Protein AF-A0A848TXY8-F1 (afdb_monomer)

Solvent-accessible surface area (backbone atoms only — not comparable to full-atom values): 8773 Å² total; per-residue (Å²): 139,84,84,83,50,74,66,60,57,53,57,58,56,65,68,66,73,78,81,83,87,79,89,82,86,87,77,82,81,86,86,84,84,84,85,88,86,85,90,82,91,77,93,71,94,68,85,72,80,73,68,80,77,79,75,86,72,84,87,80,51,82,68,49,76,52,90,95,45,75,40,43,44,62,56,58,51,47,53,53,50,51,41,51,75,72,68,50,77,64,89,80,64,45,72,66,60,51,48,50,52,52,53,52,56,46,49,50,54,56,48,34,61,74,72,65,64,79,82,57,73,75,77,75,73,116

Foldseek 3Di:
DDDDDPVNVVVVVVVVPPPDDDDDDDDDDDDDDDDDDDDDDDDDDDPPPPPPPPDDDDDWDFPDDAVPDTDIPVNLVVVLVVCVVVVHDSPPDDSVNSVVVVNVVVNVVVVCVVVVVDDDPVNVPD

Structure (mmCIF, N/CA/C/O backbone):
data_AF-A0A848TXY8-F1
#
_entry.id   AF-A0A848TXY8-F1
#
loop_
_atom_site.group_PDB
_atom_site.id
_atom_site.type_symbol
_atom_site.label_atom_id
_atom_site.label_alt_id
_atom_site.label_comp_id
_atom_site.label_asym_id
_atom_site.label_entity_id
_atom_site.label_seq_id
_atom_site.pdbx_PDB_ins_code
_atom_site.Cartn_x
_atom_site.Cartn_y
_atom_site.Cartn_z
_atom_site.occupancy
_atom_site.B_iso_or_equiv
_atom_site.auth_seq_id
_atom_site.auth_comp_id
_atom_site.auth_asym_id
_atom_site.auth_atom_id
_atom_site.pdbx_PDB_model_num
ATOM 1 N N . MET A 1 1 ? -58.340 -25.935 8.602 1.00 41.16 1 MET A N 1
ATOM 2 C CA . MET A 1 1 ? -58.107 -26.954 7.550 1.00 41.16 1 MET A CA 1
ATOM 3 C C . MET A 1 1 ? -57.413 -26.287 6.364 1.00 41.16 1 MET A C 1
ATOM 5 O O . MET A 1 1 ? -58.061 -25.535 5.651 1.00 41.16 1 MET A O 1
ATOM 9 N N . TYR A 1 2 ? -56.103 -26.487 6.182 1.00 60.50 2 TYR A N 1
ATOM 10 C CA . TYR A 1 2 ? -55.354 -25.928 5.044 1.00 60.50 2 TYR A CA 1
ATOM 11 C C . TYR A 1 2 ? -55.405 -26.905 3.860 1.00 60.50 2 TYR A C 1
ATOM 13 O O . TYR A 1 2 ? -55.021 -28.069 3.988 1.00 60.50 2 TYR A O 1
ATOM 21 N N . LYS A 1 3 ? -55.929 -26.453 2.717 1.00 58.31 3 LYS A N 1
ATOM 22 C CA . LYS A 1 3 ? -56.095 -27.266 1.505 1.00 58.31 3 LYS A CA 1
ATOM 23 C C . LYS A 1 3 ? -54.743 -27.376 0.793 1.00 58.31 3 LYS A C 1
ATOM 25 O O . LYS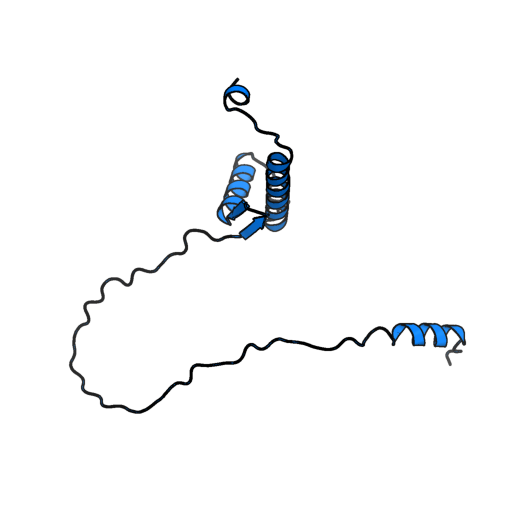 A 1 3 ? -54.354 -26.477 0.057 1.00 58.31 3 LYS A O 1
ATOM 30 N N . THR A 1 4 ? -54.002 -28.459 1.040 1.00 61.09 4 THR A N 1
ATOM 31 C CA . THR A 1 4 ? -52.688 -28.676 0.410 1.00 61.09 4 THR A CA 1
ATOM 32 C C . THR A 1 4 ? -52.837 -28.836 -1.100 1.00 61.09 4 THR A C 1
ATOM 34 O O . THR A 1 4 ? -53.500 -29.773 -1.550 1.00 61.09 4 THR A O 1
ATOM 37 N N . ASN A 1 5 ? -52.214 -27.948 -1.875 1.00 72.31 5 ASN A N 1
ATOM 38 C CA . ASN A 1 5 ? -52.208 -28.031 -3.330 1.00 72.31 5 ASN A CA 1
ATOM 39 C C . ASN A 1 5 ? -51.079 -28.972 -3.788 1.00 72.31 5 ASN A C 1
ATOM 41 O O . ASN A 1 5 ? -50.008 -29.004 -3.177 1.00 72.31 5 ASN A O 1
ATOM 45 N N . LYS A 1 6 ? -51.300 -29.764 -4.846 1.00 68.62 6 LYS A N 1
ATOM 46 C CA . LYS A 1 6 ? -50.323 -30.783 -5.301 1.00 68.62 6 LYS A CA 1
ATOM 47 C C . LYS A 1 6 ? -48.950 -30.169 -5.613 1.00 68.62 6 LYS A C 1
ATOM 49 O O . LYS A 1 6 ? -47.925 -30.782 -5.339 1.00 68.62 6 LYS A O 1
ATOM 54 N N . PHE A 1 7 ? -48.945 -28.926 -6.090 1.00 72.38 7 PHE A N 1
ATOM 55 C CA . PHE A 1 7 ? -47.739 -28.156 -6.385 1.00 72.38 7 PHE A CA 1
ATOM 56 C C . PHE A 1 7 ? -46.941 -27.770 -5.127 1.00 72.38 7 PHE A C 1
ATOM 58 O O . PHE A 1 7 ? -45.715 -27.772 -5.136 1.00 72.38 7 PHE A O 1
ATOM 65 N N . THR A 1 8 ? -47.622 -27.525 -4.004 1.00 69.38 8 THR A N 1
ATOM 66 C CA . THR A 1 8 ? -46.977 -27.205 -2.722 1.00 69.38 8 THR A CA 1
ATOM 67 C C . THR A 1 8 ? -46.251 -28.420 -2.140 1.00 69.38 8 THR A C 1
ATOM 69 O O . THR A 1 8 ? -45.222 -28.266 -1.491 1.00 69.38 8 THR A O 1
ATOM 72 N N . ARG A 1 9 ? -46.739 -29.641 -2.415 1.00 70.94 9 ARG A N 1
ATOM 73 C CA . ARG A 1 9 ? -46.040 -30.887 -2.048 1.00 70.94 9 ARG A CA 1
ATOM 74 C C . ARG A 1 9 ? -44.797 -31.132 -2.909 1.00 70.94 9 ARG A C 1
ATOM 76 O O . ARG A 1 9 ? -43.817 -31.651 -2.392 1.00 70.94 9 ARG A O 1
ATOM 83 N N . LEU A 1 10 ? -44.826 -30.724 -4.180 1.00 71.56 10 LEU A N 1
ATOM 84 C CA . LEU A 1 10 ? -43.683 -30.823 -5.095 1.00 71.56 10 LEU A CA 1
ATOM 85 C C . LEU A 1 10 ? -42.552 -29.857 -4.698 1.00 71.56 10 LEU A C 1
ATOM 87 O O . LEU A 1 10 ? -41.393 -30.255 -4.655 1.00 71.56 10 LEU A O 1
ATOM 91 N N . LEU A 1 11 ? -42.895 -28.615 -4.334 1.00 68.88 11 LEU A N 1
ATOM 92 C CA . LEU A 1 11 ? -41.926 -27.621 -3.852 1.00 68.88 11 LEU A CA 1
ATOM 93 C C . LEU A 1 11 ? -41.299 -28.006 -2.505 1.00 68.88 11 LEU A C 1
ATOM 95 O O . LEU A 1 11 ? -40.106 -27.795 -2.312 1.00 68.88 11 LEU A O 1
ATOM 99 N N . LEU A 1 12 ? -42.064 -28.627 -1.600 1.00 69.12 12 LEU A N 1
ATOM 100 C CA . LEU A 1 12 ? -41.525 -29.137 -0.334 1.00 69.12 12 LEU A CA 1
ATOM 101 C C . LEU A 1 12 ? -40.526 -30.291 -0.555 1.00 69.12 12 LEU A C 1
ATOM 103 O O . LEU A 1 12 ? -39.558 -30.414 0.187 1.00 69.12 12 LEU A O 1
ATOM 107 N N . PHE A 1 13 ? -40.731 -31.113 -1.590 1.00 65.94 13 PHE A N 1
ATOM 108 C CA . PHE A 1 13 ? -39.852 -32.244 -1.910 1.00 65.94 13 PHE A CA 1
ATOM 109 C C . PHE A 1 13 ? -38.492 -31.801 -2.482 1.00 65.94 13 PHE A C 1
ATOM 111 O O . PHE A 1 13 ? -37.480 -32.442 -2.216 1.00 65.94 13 PHE A O 1
ATOM 118 N N . LEU A 1 14 ? -38.449 -30.676 -3.208 1.00 63.19 14 LEU A N 1
ATOM 119 C CA . LEU A 1 14 ? -37.219 -30.108 -3.787 1.00 63.19 14 LEU A CA 1
ATOM 120 C C . LEU A 1 14 ? -36.278 -29.468 -2.751 1.00 63.19 14 LEU A C 1
ATOM 122 O O . LEU A 1 14 ? -35.075 -29.387 -2.983 1.00 63.19 14 LEU A O 1
ATOM 126 N N . PHE A 1 15 ? -36.796 -29.041 -1.598 1.00 60.25 15 PHE A N 1
ATOM 127 C CA . PHE A 1 15 ? -35.971 -28.452 -0.536 1.00 60.25 15 PHE A CA 1
ATOM 128 C C . PHE A 1 15 ? -35.262 -29.493 0.346 1.00 60.25 15 PHE A C 1
ATOM 130 O O . PHE A 1 15 ? -34.283 -29.160 1.008 1.00 60.25 15 PHE A O 1
ATOM 137 N N . ILE A 1 16 ? -35.703 -30.756 0.340 1.00 62.12 16 ILE A N 1
ATOM 138 C CA . ILE A 1 16 ? -35.165 -31.812 1.218 1.00 62.12 16 ILE A CA 1
ATOM 139 C C . ILE A 1 16 ? -33.945 -32.522 0.589 1.00 62.12 16 ILE A C 1
ATOM 141 O O . ILE A 1 16 ? -33.175 -33.165 1.296 1.00 62.12 16 ILE A O 1
ATOM 145 N N . SER A 1 17 ? -33.698 -32.370 -0.719 1.00 53.28 17 SER A N 1
ATOM 146 C CA . SER A 1 17 ? -32.627 -33.093 -1.427 1.00 53.28 17 SER A CA 1
ATOM 147 C C . SER A 1 17 ? -31.231 -32.454 -1.364 1.00 53.28 17 SER A C 1
ATOM 149 O O . SER A 1 17 ? -30.302 -33.021 -1.928 1.00 53.28 17 SER A O 1
ATOM 151 N N . ASN A 1 18 ? -31.052 -31.298 -0.710 1.00 51.94 18 ASN A N 1
ATOM 152 C CA . ASN A 1 18 ? -29.767 -30.571 -0.685 1.00 51.94 18 ASN A CA 1
ATOM 153 C C . ASN A 1 18 ? -28.964 -30.702 0.625 1.00 51.94 18 ASN A C 1
ATOM 155 O O . ASN A 1 18 ? -28.001 -29.967 0.822 1.00 51.94 18 ASN A O 1
ATOM 159 N N . ILE A 1 19 ? -29.299 -31.642 1.514 1.00 61.31 19 ILE A N 1
ATOM 160 C CA . ILE A 1 19 ? -28.468 -31.939 2.695 1.00 61.31 19 ILE A CA 1
ATOM 161 C C . ILE A 1 19 ? -27.976 -33.385 2.614 1.00 61.31 19 ILE A C 1
ATOM 163 O O . ILE A 1 19 ? -28.514 -34.267 3.277 1.00 61.31 19 ILE A O 1
ATOM 167 N N . ALA A 1 20 ? -26.968 -33.634 1.774 1.00 48.62 20 ALA A N 1
ATOM 168 C CA . ALA A 1 20 ? -26.159 -34.853 1.836 1.00 48.62 20 ALA A CA 1
ATOM 169 C C . ALA A 1 20 ? -24.823 -34.705 1.080 1.00 48.62 20 ALA A C 1
ATOM 171 O O . ALA A 1 20 ? -24.683 -35.220 -0.023 1.00 48.62 20 ALA A O 1
ATOM 172 N N . ILE A 1 21 ? -23.826 -34.056 1.695 1.00 58.75 21 ILE A N 1
ATOM 173 C CA . ILE A 1 21 ? -22.411 -34.457 1.566 1.00 58.75 21 ILE A CA 1
ATOM 174 C C . ILE A 1 21 ? -21.795 -34.395 2.975 1.00 58.75 21 ILE A C 1
ATOM 176 O O . ILE A 1 21 ? -21.971 -33.413 3.694 1.00 58.75 21 ILE A O 1
ATOM 180 N N . SER A 1 22 ? -21.145 -35.489 3.377 1.00 38.84 22 SER A N 1
ATOM 181 C CA . SER A 1 22 ? -20.635 -35.801 4.718 1.00 38.84 22 SER A CA 1
ATOM 182 C C . SER A 1 22 ? -19.120 -36.053 4.670 1.00 38.84 22 SER A C 1
ATOM 184 O O . SER A 1 22 ? -18.683 -36.757 3.765 1.00 38.84 22 SER A O 1
ATOM 186 N N . GLN A 1 23 ? -18.405 -35.555 5.698 1.00 43.72 23 GLN A N 1
ATOM 187 C CA . GLN A 1 23 ? -17.029 -35.862 6.179 1.00 43.72 23 GLN A CA 1
ATOM 188 C C . GLN A 1 23 ? -15.856 -35.485 5.240 1.00 43.72 23 GLN A C 1
ATOM 190 O O . GLN A 1 23 ? -15.962 -35.616 4.030 1.00 43.72 23 GLN A O 1
ATOM 195 N N . VAL A 1 24 ? -14.739 -34.905 5.717 1.00 49.78 24 VAL A N 1
ATOM 196 C CA . VAL A 1 24 ? -13.729 -35.478 6.641 1.00 49.78 24 VAL A CA 1
ATOM 197 C C . VAL A 1 24 ? -13.036 -34.381 7.491 1.00 49.78 24 VAL A C 1
ATOM 199 O O . VAL A 1 24 ? -12.525 -33.425 6.911 1.00 49.78 24 VAL A O 1
ATOM 202 N N . PRO A 1 25 ? -12.939 -34.501 8.833 1.00 44.03 25 PRO A N 1
ATOM 203 C CA . PRO A 1 25 ? -11.853 -33.899 9.603 1.00 44.03 25 PRO A CA 1
ATOM 204 C C . PRO A 1 25 ? -10.614 -34.798 9.504 1.00 44.03 25 PRO A C 1
ATOM 206 O O . PRO A 1 25 ? -10.655 -35.965 9.889 1.00 44.03 25 PRO A O 1
ATOM 209 N N . GLU A 1 26 ? -9.517 -34.270 8.969 1.00 40.16 26 GLU A N 1
ATOM 210 C CA . GLU A 1 26 ? -8.227 -34.953 9.010 1.00 40.16 26 GLU A CA 1
ATOM 211 C C . GLU A 1 26 ? -7.585 -34.686 10.377 1.00 40.16 26 GLU A C 1
ATOM 213 O O . GLU A 1 26 ? -6.997 -33.637 10.640 1.00 40.16 26 GLU A O 1
ATOM 218 N N . GLU A 1 27 ? -7.774 -35.638 11.284 1.00 46.25 27 GLU A N 1
ATOM 219 C CA . GLU A 1 27 ? -7.042 -35.735 12.540 1.00 46.25 27 GLU A CA 1
ATOM 220 C C . GLU A 1 27 ? -5.684 -36.379 12.234 1.00 46.25 27 GLU A C 1
ATOM 222 O O . GLU A 1 27 ? -5.583 -37.593 12.054 1.00 46.25 27 GLU A O 1
ATOM 227 N N . VAL A 1 28 ? -4.623 -35.574 12.136 1.00 56.00 28 VAL A N 1
ATOM 228 C CA . VAL A 1 28 ? -3.258 -36.115 12.064 1.00 56.00 28 VAL A CA 1
ATOM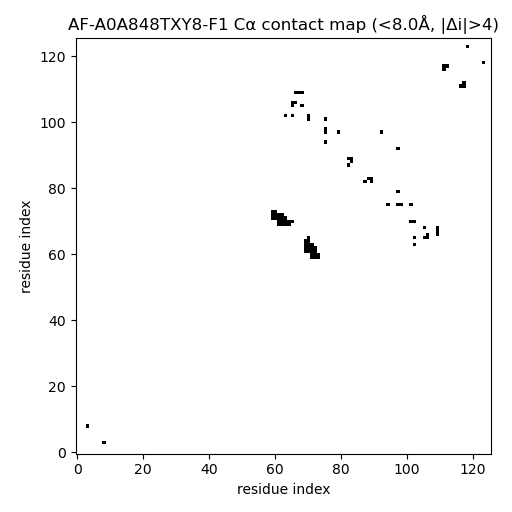 229 C C . VAL A 1 28 ? -2.918 -36.754 13.422 1.00 56.00 28 VAL A C 1
ATOM 231 O O . VAL A 1 28 ? -3.023 -36.079 14.452 1.00 56.00 28 VAL A O 1
ATOM 234 N N . PRO A 1 29 ? -2.519 -38.041 13.460 1.00 41.62 29 PRO A N 1
ATOM 235 C CA . PRO A 1 29 ? -2.379 -38.792 14.696 1.00 41.62 29 PRO A CA 1
ATOM 236 C C . PRO A 1 29 ? -1.120 -38.429 15.493 1.00 41.62 29 PRO A C 1
ATOM 238 O O . PRO A 1 29 ? -0.016 -38.271 14.974 1.00 41.62 29 PRO A O 1
ATOM 241 N N . ASN A 1 30 ? -1.361 -38.372 16.800 1.00 40.72 30 ASN A N 1
ATOM 242 C CA . ASN A 1 30 ? -0.456 -38.335 17.939 1.00 40.72 30 ASN A CA 1
ATOM 243 C C . ASN A 1 30 ? 0.770 -39.255 17.802 1.00 40.72 30 ASN A C 1
ATOM 245 O O . ASN A 1 30 ? 0.625 -40.422 17.459 1.00 40.72 30 ASN A O 1
ATOM 249 N N . ASN A 1 31 ? 1.946 -38.752 18.178 1.00 44.75 31 ASN A N 1
ATOM 250 C CA . ASN A 1 31 ? 3.045 -39.544 18.728 1.00 44.75 31 ASN A CA 1
ATOM 251 C C . ASN A 1 31 ? 4.022 -38.576 19.399 1.00 44.75 31 ASN A C 1
ATOM 253 O O . ASN A 1 31 ? 4.829 -37.983 18.694 1.00 44.75 31 ASN A O 1
ATOM 257 N N . GLN A 1 32 ? 3.949 -38.403 20.721 1.00 41.19 32 GLN A N 1
ATOM 258 C CA . GLN A 1 32 ? 5.029 -38.822 21.630 1.00 41.19 32 GLN A CA 1
ATOM 259 C C . GLN A 1 32 ? 4.465 -38.997 23.046 1.00 41.19 32 GLN A C 1
ATOM 261 O O . GLN A 1 32 ? 3.978 -38.067 23.681 1.00 41.19 32 GLN A O 1
ATOM 266 N N . VAL A 1 33 ? 4.526 -40.252 23.479 1.00 50.53 33 VAL A N 1
ATOM 267 C CA . VAL A 1 33 ? 4.174 -40.782 24.792 1.00 50.53 33 VAL A CA 1
ATOM 268 C C . VAL A 1 33 ? 5.244 -40.385 25.810 1.00 50.53 33 VAL A C 1
ATOM 270 O O . VAL A 1 33 ? 6.439 -40.544 25.572 1.00 50.53 33 VAL A O 1
ATOM 273 N N . GLU A 1 34 ? 4.785 -39.890 26.951 1.00 50.41 34 GLU A N 1
ATOM 274 C CA . GLU A 1 34 ? 5.533 -39.716 28.194 1.00 50.41 34 GLU A CA 1
ATOM 275 C C . GLU A 1 34 ? 5.924 -41.084 28.791 1.00 50.41 34 GLU A C 1
ATOM 277 O O . GLU A 1 34 ? 5.082 -41.984 28.832 1.00 50.41 34 GLU A O 1
ATOM 282 N N . PRO A 1 35 ? 7.139 -41.258 29.339 1.00 43.47 35 PRO A N 1
ATOM 283 C CA . PRO A 1 35 ? 7.349 -42.228 30.401 1.00 43.47 35 PRO A CA 1
ATOM 284 C C . PRO A 1 35 ? 7.564 -41.500 31.735 1.00 43.47 35 PRO A C 1
ATOM 286 O O . PRO A 1 35 ? 8.612 -40.907 31.989 1.00 43.47 35 PRO A O 1
ATOM 289 N N . VAL A 1 36 ? 6.552 -41.586 32.598 1.00 45.69 36 VAL A N 1
ATOM 290 C CA . VAL A 1 36 ? 6.625 -41.303 34.038 1.00 45.69 36 VAL A CA 1
ATOM 291 C C . VAL A 1 36 ? 7.324 -42.469 34.742 1.00 45.69 36 VAL A C 1
ATOM 293 O O . VAL A 1 36 ? 6.874 -43.596 34.552 1.00 45.69 36 VAL A O 1
ATOM 296 N N . LEU A 1 37 ? 8.347 -42.207 35.578 1.00 44.78 37 LEU A N 1
ATOM 297 C CA . LEU A 1 37 ? 8.573 -42.803 36.921 1.00 44.78 37 LEU A CA 1
ATOM 298 C C . LEU A 1 37 ? 9.893 -42.279 37.572 1.00 44.78 37 LEU A C 1
ATOM 300 O O . LEU A 1 37 ? 10.786 -41.860 36.841 1.00 44.78 37 LEU A O 1
ATOM 304 N N . PRO A 1 38 ? 10.114 -42.391 38.901 1.00 46.53 38 PRO A N 1
ATOM 305 C CA . PRO A 1 38 ? 9.578 -41.562 39.984 1.00 46.53 38 PRO A CA 1
ATOM 306 C C . PRO A 1 38 ? 10.674 -40.906 40.874 1.00 46.53 38 PRO A C 1
ATOM 308 O O . PRO A 1 38 ? 11.872 -41.119 40.720 1.00 46.53 38 PRO A O 1
ATOM 311 N N . GLU A 1 39 ? 10.193 -40.096 41.817 1.00 59.44 39 GLU A N 1
ATOM 312 C CA . GLU A 1 39 ? 10.839 -39.183 42.772 1.00 59.44 39 GLU A CA 1
ATOM 313 C C . GLU A 1 39 ? 12.034 -39.714 43.588 1.00 59.44 39 GLU A C 1
ATOM 315 O O . GLU A 1 39 ? 11.959 -40.797 44.157 1.00 59.44 39 GLU A O 1
ATOM 320 N N . LEU A 1 40 ? 13.042 -38.854 43.808 1.00 49.44 40 LEU A N 1
ATOM 321 C CA . LEU A 1 40 ? 13.750 -38.739 45.092 1.00 49.44 40 LEU A CA 1
ATOM 322 C C . LEU A 1 40 ? 14.143 -37.272 45.341 1.00 49.44 40 LEU A C 1
ATOM 324 O O . LEU A 1 40 ? 14.949 -36.684 44.620 1.00 49.44 40 LEU A O 1
ATOM 328 N N . GLN A 1 41 ? 13.543 -36.680 46.373 1.00 53.41 41 GLN A N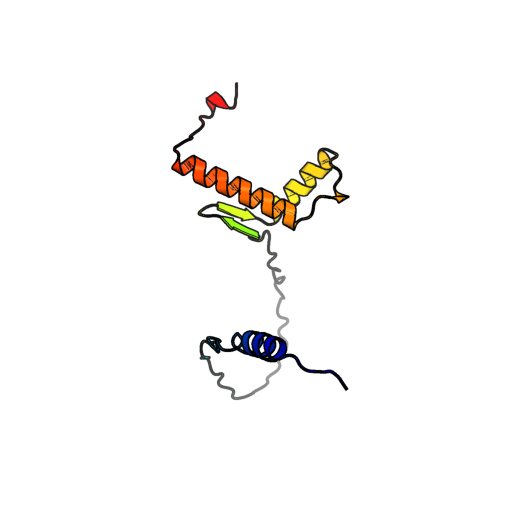 1
ATOM 329 C CA . GLN A 1 41 ? 13.890 -35.364 46.902 1.00 53.41 41 GLN A CA 1
ATOM 330 C C . GLN A 1 41 ? 15.237 -35.416 47.637 1.00 53.41 41 GLN A C 1
ATOM 332 O O . GLN A 1 41 ? 15.446 -36.270 48.496 1.00 53.41 41 GLN A O 1
ATOM 337 N N . ALA A 1 42 ? 16.095 -34.429 47.388 1.00 46.41 42 ALA A N 1
ATOM 338 C CA . ALA A 1 42 ? 17.024 -33.920 48.390 1.00 46.41 42 ALA A CA 1
ATOM 339 C C . ALA A 1 42 ? 17.204 -32.413 48.166 1.00 46.41 42 ALA A C 1
ATOM 341 O O . ALA A 1 42 ? 17.757 -31.968 47.161 1.00 46.41 42 ALA A O 1
ATOM 342 N N . ASP A 1 43 ? 16.662 -31.647 49.107 1.00 48.41 43 ASP A N 1
ATOM 343 C CA . ASP A 1 43 ? 16.869 -30.217 49.277 1.00 48.41 43 ASP A CA 1
ATOM 344 C C . ASP A 1 43 ? 18.356 -29.923 49.497 1.00 48.41 43 ASP A C 1
ATOM 346 O O . ASP A 1 43 ? 18.963 -30.428 50.438 1.00 48.41 43 ASP A O 1
ATOM 350 N N . MET A 1 44 ? 18.930 -29.075 48.648 1.00 45.66 44 MET A N 1
ATOM 351 C CA . MET A 1 44 ? 19.983 -28.166 49.075 1.00 45.66 44 MET A CA 1
ATOM 352 C C . MET A 1 44 ? 19.738 -26.833 48.384 1.00 45.66 44 MET A C 1
ATOM 354 O O . MET A 1 44 ? 19.830 -26.722 47.159 1.00 45.66 44 MET A O 1
ATOM 358 N N . GLY A 1 45 ? 19.414 -25.825 49.190 1.00 53.97 45 GLY A N 1
ATOM 359 C CA . GLY A 1 45 ? 19.257 -24.441 48.775 1.00 53.97 45 GLY A CA 1
ATOM 360 C C . GLY A 1 45 ? 20.455 -23.939 47.974 1.00 53.97 45 GLY A C 1
ATOM 361 O O . GLY A 1 45 ? 21.443 -23.458 48.521 1.00 53.97 45 GLY A O 1
ATOM 362 N N . VAL A 1 46 ? 20.325 -23.982 46.654 1.00 51.00 46 VAL A N 1
ATOM 363 C CA . VAL A 1 46 ? 21.120 -23.177 45.737 1.00 51.00 46 VAL A CA 1
ATOM 364 C C . VAL A 1 46 ? 20.235 -22.001 45.364 1.00 51.00 46 VAL A C 1
ATOM 366 O O . VAL A 1 46 ? 19.233 -22.169 44.664 1.00 51.00 46 VAL A O 1
ATOM 369 N N . LYS A 1 47 ? 20.588 -20.797 45.832 1.00 58.88 47 LYS A N 1
ATOM 370 C CA . LYS A 1 47 ? 20.109 -19.565 45.199 1.00 58.88 47 LYS A CA 1
ATOM 371 C C . LYS A 1 47 ? 20.518 -19.659 43.732 1.00 58.88 47 LYS A C 1
ATOM 373 O O . LYS A 1 47 ? 21.676 -19.443 43.396 1.00 58.88 47 LYS A O 1
ATOM 378 N N . LYS A 1 48 ? 19.582 -20.049 42.867 1.00 58.97 48 LYS A N 1
ATOM 379 C CA . LYS A 1 48 ? 19.754 -19.889 41.429 1.00 58.97 48 LYS A CA 1
ATOM 380 C C . LYS A 1 48 ? 19.831 -18.392 41.205 1.00 58.97 48 LYS A C 1
ATOM 382 O O . LYS A 1 48 ? 18.821 -17.706 41.365 1.00 58.97 48 LYS A O 1
ATOM 387 N N . ASP A 1 49 ? 21.022 -17.904 40.882 1.00 60.50 49 ASP A N 1
ATOM 388 C CA . ASP A 1 49 ? 21.191 -16.582 40.307 1.00 60.50 49 ASP A CA 1
ATOM 389 C C . ASP A 1 49 ? 20.306 -16.532 39.065 1.00 60.50 49 ASP A C 1
ATOM 391 O O . ASP A 1 49 ? 20.592 -17.109 38.016 1.00 60.50 49 ASP A O 1
ATOM 395 N N . SER A 1 50 ? 19.133 -15.931 39.243 1.00 70.50 50 SER A N 1
ATOM 396 C CA . SER A 1 50 ? 18.173 -15.698 38.186 1.00 70.50 50 SER A CA 1
ATOM 397 C C . SER A 1 50 ? 18.807 -14.672 37.257 1.00 70.50 50 SER A C 1
ATOM 399 O O . SER A 1 50 ? 18.616 -13.469 37.430 1.00 70.50 50 SER A O 1
ATOM 401 N N . THR A 1 51 ? 19.541 -15.137 36.246 1.00 73.94 51 THR A N 1
ATOM 402 C CA . THR A 1 51 ? 19.760 -14.353 35.029 1.00 73.94 51 THR A CA 1
ATOM 403 C C . THR A 1 51 ? 18.405 -13.786 34.605 1.00 73.94 51 THR A C 1
ATOM 405 O O . THR A 1 51 ? 17.446 -14.569 34.545 1.00 73.94 51 THR A O 1
ATOM 408 N N . PRO A 1 52 ? 18.272 -12.468 34.356 1.00 72.75 52 PRO A N 1
ATOM 409 C CA . PRO A 1 52 ? 16.991 -11.890 33.985 1.00 72.75 52 PRO A CA 1
ATOM 410 C C . PRO A 1 52 ? 16.472 -12.660 32.779 1.00 72.75 52 PRO A C 1
ATOM 412 O O . PRO A 1 52 ? 17.117 -12.720 31.732 1.00 72.75 52 PRO A O 1
ATOM 415 N N . LYS A 1 53 ? 15.329 -13.323 32.960 1.00 74.75 53 LYS A N 1
ATOM 416 C CA . LYS A 1 53 ? 14.677 -14.091 31.908 1.00 74.75 53 LYS A CA 1
ATOM 417 C C . LYS A 1 53 ? 14.350 -13.105 30.792 1.00 74.75 53 LYS A C 1
ATOM 419 O O . LYS A 1 53 ? 13.383 -12.356 30.911 1.00 74.75 53 LYS A O 1
ATOM 424 N N . PHE A 1 54 ? 15.174 -13.070 29.743 1.00 77.75 54 PHE A N 1
ATOM 425 C CA . PHE A 1 54 ? 14.943 -12.214 28.585 1.00 77.75 54 PHE A CA 1
ATOM 426 C C . PHE A 1 54 ? 13.561 -12.557 28.032 1.00 77.75 54 PHE A C 1
ATOM 428 O O . PHE A 1 54 ? 13.327 -13.644 27.494 1.00 77.75 54 PHE A O 1
ATOM 435 N N . LYS A 1 55 ? 12.606 -11.649 28.241 1.00 82.38 55 LYS A N 1
ATOM 436 C CA . LYS A 1 55 ? 11.249 -11.811 27.745 1.00 82.38 55 LYS A CA 1
ATOM 437 C C . LYS A 1 55 ? 11.309 -11.530 26.251 1.00 82.38 55 LYS A C 1
ATOM 439 O O . LYS A 1 55 ? 11.420 -10.380 25.844 1.00 82.38 55 LYS A O 1
ATOM 444 N N . LYS A 1 56 ? 11.292 -12.592 25.444 1.00 83.56 56 LYS A N 1
ATOM 445 C CA . LYS A 1 56 ? 11.219 -12.477 23.985 1.00 83.56 56 LYS A CA 1
ATOM 446 C C . LYS A 1 56 ? 9.963 -11.673 23.635 1.00 83.56 56 LYS A C 1
ATOM 448 O O . LYS A 1 56 ? 8.853 -12.115 23.930 1.00 83.56 56 LYS A O 1
ATOM 453 N N . LEU A 1 57 ? 10.153 -10.489 23.063 1.00 83.50 57 LEU A N 1
ATOM 454 C CA . LEU A 1 57 ? 9.087 -9.628 22.563 1.00 83.50 57 LEU A CA 1
ATOM 455 C C . LEU A 1 57 ? 8.962 -9.866 21.059 1.00 83.50 57 LEU A C 1
ATOM 457 O O . LEU A 1 57 ? 9.956 -9.787 20.340 1.00 83.50 57 LEU A O 1
ATOM 461 N N . LYS A 1 58 ? 7.753 -10.181 20.587 1.00 80.62 58 LYS A N 1
ATOM 462 C CA . LYS A 1 58 ? 7.473 -10.188 19.149 1.00 80.62 58 LYS A CA 1
ATOM 463 C C . LYS A 1 58 ? 7.451 -8.735 18.680 1.00 80.62 58 LYS A C 1
ATOM 465 O O . LYS A 1 58 ? 6.735 -7.939 19.277 1.00 80.62 58 LYS A O 1
ATOM 470 N N . LEU A 1 59 ? 8.269 -8.411 17.681 1.00 86.50 59 LEU A N 1
ATOM 471 C CA . LEU A 1 59 ? 8.382 -7.052 17.152 1.00 86.50 59 LEU A CA 1
ATOM 472 C C . LEU A 1 59 ? 7.254 -6.745 16.168 1.00 86.50 59 LEU A C 1
ATOM 474 O O . LEU A 1 59 ? 6.527 -5.785 16.378 1.00 86.50 59 LEU A O 1
ATOM 478 N N . ASP A 1 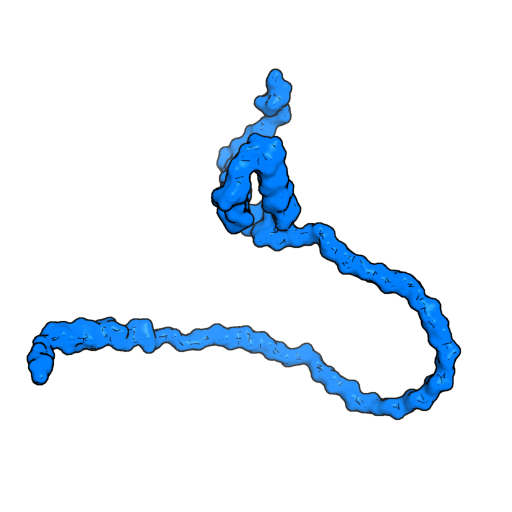60 ? 7.090 -7.580 15.140 1.00 91.12 60 ASP A N 1
ATOM 479 C CA . ASP A 1 60 ? 6.057 -7.405 14.118 1.00 91.12 60 ASP A CA 1
ATOM 480 C C . ASP A 1 60 ? 5.503 -8.759 13.655 1.00 91.12 60 ASP A C 1
ATOM 482 O O . ASP A 1 60 ? 6.183 -9.792 13.744 1.00 91.12 60 ASP A O 1
ATOM 486 N N . GLY A 1 61 ? 4.247 -8.748 13.216 1.00 91.94 61 GLY A N 1
ATOM 487 C CA . GLY A 1 61 ? 3.524 -9.895 12.684 1.00 91.94 61 GLY A CA 1
ATOM 488 C C . GLY A 1 61 ? 3.281 -9.761 11.184 1.00 91.94 61 GLY A C 1
ATOM 489 O O . GLY A 1 61 ? 3.262 -8.665 10.631 1.00 91.94 61 GLY A O 1
ATOM 490 N N . ILE A 1 62 ? 3.067 -10.899 10.527 1.00 94.31 62 ILE A N 1
ATOM 491 C CA . ILE A 1 62 ? 2.602 -10.936 9.139 1.00 94.31 62 ILE A CA 1
ATOM 492 C C . ILE A 1 62 ? 1.074 -10.920 9.165 1.00 94.31 62 ILE A C 1
ATOM 494 O O . ILE A 1 62 ? 0.471 -11.802 9.779 1.00 94.31 62 ILE A O 1
ATOM 498 N N . ALA A 1 63 ? 0.467 -9.940 8.500 1.00 93.25 63 ALA A N 1
ATOM 499 C CA . ALA A 1 63 ? -0.983 -9.801 8.406 1.00 93.25 63 ALA A CA 1
ATOM 500 C C . ALA A 1 63 ? -1.559 -10.551 7.192 1.00 93.25 63 ALA A C 1
ATOM 502 O O . ALA A 1 63 ? -2.593 -11.207 7.308 1.00 93.25 63 ALA A O 1
ATOM 503 N N . ALA A 1 64 ? -0.887 -10.486 6.035 1.00 94.75 64 ALA A N 1
ATOM 504 C CA . ALA A 1 64 ? -1.302 -11.167 4.803 1.00 94.75 64 ALA A CA 1
ATOM 505 C C . ALA A 1 64 ? -0.123 -11.383 3.834 1.00 94.75 64 ALA A C 1
ATOM 507 O O . ALA A 1 64 ? 0.929 -10.757 3.969 1.00 94.75 64 ALA A O 1
ATOM 508 N N . VAL A 1 65 ? -0.309 -12.259 2.840 1.00 94.94 65 VAL A N 1
ATOM 509 C CA . VAL A 1 65 ? 0.671 -12.557 1.779 1.00 94.94 65 VAL A CA 1
ATOM 510 C C . VAL A 1 65 ? -0.034 -12.524 0.422 1.00 94.94 65 VAL A C 1
ATOM 512 O O . VAL A 1 65 ? -1.108 -13.111 0.277 1.00 94.94 65 VAL A O 1
ATOM 515 N N . VAL A 1 66 ? 0.558 -11.839 -0.558 1.00 94.75 66 VAL A N 1
ATOM 516 C CA . VAL A 1 66 ? 0.054 -11.717 -1.936 1.00 94.75 66 VAL A CA 1
ATOM 517 C C . VAL A 1 66 ? 1.200 -12.024 -2.900 1.00 94.75 66 VAL A C 1
ATOM 519 O O . VAL A 1 66 ? 2.089 -11.197 -3.095 1.00 94.75 66 VAL A O 1
ATOM 522 N N . GLY A 1 67 ? 1.189 -13.222 -3.494 1.00 91.31 67 GLY A N 1
ATOM 523 C CA . GLY A 1 67 ? 2.315 -13.709 -4.298 1.00 91.31 67 GLY A CA 1
ATOM 524 C C . GLY A 1 67 ? 3.602 -13.727 -3.471 1.00 91.31 67 GLY A C 1
ATOM 525 O O . GLY A 1 67 ? 3.622 -14.292 -2.378 1.00 91.31 67 GLY A O 1
ATOM 526 N N . ASP A 1 68 ? 4.632 -13.042 -3.964 1.00 90.12 68 ASP A N 1
ATOM 527 C CA . ASP A 1 68 ? 5.927 -12.895 -3.285 1.00 90.12 68 ASP A CA 1
ATOM 528 C C . ASP A 1 68 ? 5.984 -11.709 -2.296 1.00 90.12 68 ASP A C 1
ATOM 530 O O . ASP A 1 68 ? 7.001 -11.489 -1.636 1.00 90.12 68 ASP A O 1
ATOM 534 N N . TYR A 1 69 ? 4.901 -10.933 -2.163 1.00 93.12 69 TYR A N 1
ATOM 535 C CA . TYR A 1 69 ? 4.841 -9.773 -1.272 1.00 93.12 69 TYR A CA 1
ATOM 536 C C . TYR A 1 69 ? 4.172 -10.107 0.062 1.00 93.12 69 TYR A C 1
ATOM 538 O O . TYR A 1 69 ? 3.125 -10.753 0.124 1.00 93.12 69 TYR A O 1
ATOM 546 N N . VAL A 1 70 ? 4.750 -9.590 1.146 1.00 94.56 70 VAL A N 1
ATOM 547 C CA . VAL A 1 70 ? 4.252 -9.761 2.516 1.00 94.56 70 VAL A CA 1
ATOM 548 C C . VAL A 1 70 ? 3.747 -8.422 3.045 1.00 94.56 70 VAL A C 1
ATOM 550 O O . VAL A 1 70 ? 4.411 -7.400 2.881 1.00 94.56 70 VAL A O 1
ATOM 553 N N . ILE A 1 71 ? 2.576 -8.431 3.680 1.00 95.06 71 ILE A N 1
ATOM 554 C CA . ILE A 1 71 ? 1.989 -7.269 4.356 1.00 95.06 71 ILE A CA 1
ATOM 555 C C . ILE A 1 71 ? 2.183 -7.452 5.860 1.00 95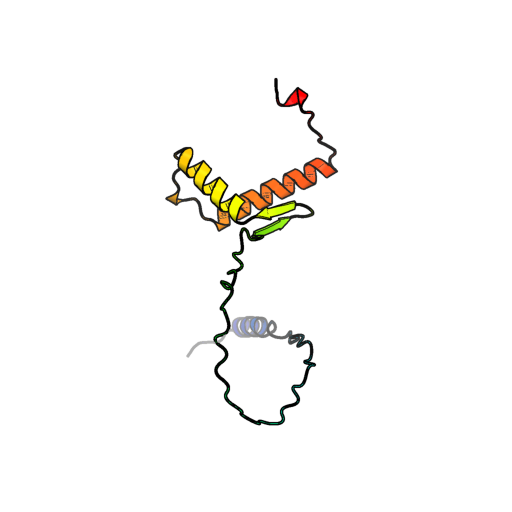.06 71 ILE A C 1
ATOM 557 O O . ILE A 1 71 ? 1.733 -8.452 6.432 1.00 95.06 71 ILE A O 1
ATOM 561 N N . LEU A 1 72 ? 2.859 -6.495 6.495 1.00 95.00 72 LEU A N 1
ATOM 562 C CA . LEU A 1 72 ? 3.120 -6.507 7.932 1.00 95.00 72 LEU A CA 1
ATOM 563 C C . LEU A 1 72 ? 1.979 -5.812 8.683 1.00 95.00 72 LEU A C 1
ATOM 565 O O . LEU A 1 72 ? 1.340 -4.899 8.156 1.00 95.00 72 LEU A O 1
ATOM 569 N N . GLU A 1 73 ? 1.740 -6.204 9.935 1.00 93.44 73 GLU A N 1
ATOM 570 C CA . GLU A 1 73 ? 0.741 -5.528 10.779 1.00 93.44 73 GLU A CA 1
ATOM 571 C C . GLU A 1 73 ? 1.117 -4.049 10.986 1.00 93.44 73 GLU A C 1
ATOM 573 O O . GLU A 1 73 ? 0.250 -3.170 10.947 1.00 93.44 73 GLU A O 1
ATOM 578 N N . SER A 1 74 ? 2.418 -3.745 11.098 1.00 94.00 74 SER A N 1
ATOM 579 C CA . SER A 1 74 ? 2.879 -2.357 11.208 1.00 94.00 74 SER A CA 1
ATOM 580 C C . SER A 1 74 ? 2.561 -1.496 9.985 1.00 94.00 74 SER A C 1
ATOM 582 O O . SER A 1 74 ? 2.430 -0.284 10.134 1.00 94.00 74 SER A O 1
ATOM 584 N N . ASP A 1 75 ? 2.397 -2.072 8.792 1.00 93.81 75 ASP A N 1
ATOM 585 C CA . ASP A 1 75 ? 2.045 -1.300 7.595 1.00 93.81 75 ASP A CA 1
ATOM 586 C C . ASP A 1 75 ? 0.592 -0.808 7.662 1.00 93.81 75 ASP A C 1
ATOM 588 O O . ASP A 1 75 ? 0.300 0.337 7.308 1.00 93.81 75 ASP A O 1
ATOM 592 N N . ILE A 1 76 ? -0.316 -1.628 8.199 1.00 93.69 76 ILE A N 1
ATOM 593 C CA . ILE A 1 76 ? -1.723 -1.259 8.435 1.00 93.69 76 ILE A CA 1
ATOM 594 C C . ILE A 1 76 ? -1.799 -0.132 9.475 1.00 93.69 76 ILE A C 1
ATOM 596 O O . ILE A 1 76 ? -2.566 0.821 9.342 1.00 93.69 76 ILE A O 1
ATOM 600 N N . GLU A 1 77 ? -0.988 -0.210 10.528 1.00 92.00 77 GLU A N 1
ATOM 601 C CA . GLU A 1 77 ? -0.983 0.810 11.578 1.00 92.00 77 GLU A CA 1
ATOM 602 C C . GLU A 1 77 ? -0.318 2.114 11.129 1.00 92.00 77 GLU A C 1
ATOM 604 O O . GLU A 1 77 ? -0.861 3.186 11.406 1.00 92.00 77 GLU A O 1
ATOM 609 N N . LYS A 1 78 ? 0.796 2.043 10.390 1.00 93.31 78 LYS A N 1
ATOM 610 C CA . LYS A 1 78 ? 1.454 3.220 9.799 1.00 93.31 78 LYS A CA 1
ATOM 611 C C . LYS A 1 78 ? 0.514 3.950 8.857 1.00 93.31 78 LYS A C 1
ATOM 613 O O . LYS A 1 78 ? 0.286 5.136 9.044 1.00 93.31 78 LYS A O 1
ATOM 618 N N . THR A 1 79 ? -0.117 3.235 7.931 1.00 91.50 79 THR A N 1
ATOM 619 C CA . THR A 1 79 ? -1.061 3.849 6.987 1.00 91.50 79 THR A CA 1
ATOM 620 C C . THR A 1 79 ? -2.245 4.498 7.701 1.00 91.50 79 THR A C 1
ATOM 622 O O . THR A 1 79 ? -2.668 5.589 7.328 1.00 91.50 79 THR A O 1
ATOM 625 N N . LEU A 1 80 ? -2.739 3.908 8.792 1.00 90.56 80 LEU A N 1
ATOM 626 C CA . LEU A 1 80 ? -3.758 4.550 9.623 1.00 90.56 80 LEU A CA 1
ATOM 627 C C . LEU A 1 80 ? -3.245 5.830 10.313 1.00 90.56 80 LEU A C 1
ATOM 629 O O . LEU A 1 80 ? -4.001 6.794 10.448 1.00 90.56 80 LEU A O 1
ATOM 633 N N . ILE A 1 81 ? -1.995 5.844 10.782 1.00 91.38 81 ILE A N 1
ATOM 634 C CA . ILE A 1 81 ? -1.350 7.025 11.383 1.00 91.38 81 ILE A CA 1
ATOM 635 C C . ILE A 1 81 ? -1.110 8.112 10.329 1.00 91.38 81 ILE A C 1
ATOM 637 O O . ILE A 1 81 ? -1.347 9.286 10.608 1.00 91.38 81 ILE A O 1
ATOM 641 N N . ASP A 1 82 ? -0.719 7.736 9.117 1.00 91.12 82 ASP A N 1
ATOM 642 C CA . ASP A 1 82 ? -0.492 8.662 8.009 1.00 91.12 82 ASP A CA 1
ATOM 643 C C . ASP A 1 82 ? -1.805 9.301 7.548 1.00 91.12 82 ASP A C 1
ATOM 645 O O . ASP A 1 82 ? -1.882 10.508 7.337 1.00 91.12 82 ASP A O 1
ATOM 649 N N . LEU A 1 83 ? -2.889 8.527 7.480 1.00 89.69 83 LEU A N 1
ATOM 650 C CA . LEU A 1 83 ? -4.216 9.068 7.175 1.00 89.69 83 LEU A CA 1
ATOM 651 C C . LEU A 1 83 ? -4.712 10.007 8.285 1.00 89.69 83 LEU A C 1
ATOM 653 O O . LEU A 1 83 ? -5.301 11.052 8.003 1.00 89.69 83 LEU A O 1
ATOM 657 N N . LYS A 1 84 ? -4.422 9.680 9.550 1.00 87.69 84 LYS A N 1
ATOM 658 C CA . LYS A 1 84 ? -4.676 10.573 10.693 1.00 87.69 84 LYS A CA 1
ATOM 659 C C . LYS A 1 84 ? -3.900 11.879 10.585 1.00 87.69 84 LYS A C 1
ATOM 661 O O . LYS A 1 84 ? -4.471 12.937 10.839 1.00 87.69 84 LYS A O 1
ATOM 666 N N . SER A 1 85 ? -2.618 11.813 10.232 1.00 90.56 85 SER A N 1
ATOM 667 C CA . SER A 1 85 ? -1.752 12.992 10.137 1.00 90.56 85 SER A CA 1
ATOM 668 C C . SER A 1 85 ? -2.127 13.890 8.955 1.00 90.56 85 SER A C 1
ATOM 670 O O . SER A 1 85 ? -2.012 15.108 9.059 1.00 90.56 85 SER A O 1
ATOM 672 N N . GLN A 1 86 ? -2.681 13.309 7.887 1.00 90.31 86 GLN A N 1
ATOM 673 C CA . GLN A 1 86 ? -3.263 14.023 6.744 1.00 90.31 86 GLN A CA 1
ATOM 674 C C . GLN A 1 86 ? -4.645 14.639 7.041 1.00 90.31 86 GLN A C 1
ATOM 676 O O . GLN A 1 86 ? -5.238 15.273 6.170 1.00 90.31 86 GLN A O 1
ATOM 681 N N . GLY A 1 87 ? -5.173 14.478 8.260 1.00 82.81 87 GLY A N 1
ATOM 682 C CA . GLY A 1 87 ? -6.460 15.046 8.665 1.00 82.81 87 GLY A CA 1
ATOM 683 C C . GLY A 1 87 ? -7.676 14.312 8.094 1.00 82.81 87 GLY A C 1
ATOM 684 O O . GLY A 1 87 ? -8.777 14.864 8.104 1.00 82.81 87 GLY A O 1
ATOM 685 N N . ALA A 1 88 ? -7.510 13.078 7.606 1.00 79.00 88 ALA A N 1
ATOM 686 C CA . ALA A 1 88 ? -8.626 12.279 7.118 1.00 79.00 88 ALA A CA 1
ATOM 687 C C . ALA A 1 88 ? -9.567 11.887 8.270 1.00 79.00 88 ALA A C 1
ATOM 689 O O . ALA A 1 88 ? -9.138 11.584 9.390 1.00 79.00 88 ALA A O 1
ATOM 690 N N . MET A 1 89 ? -10.872 11.856 7.987 1.00 72.56 89 MET A N 1
ATOM 691 C CA . MET A 1 89 ? -11.867 11.381 8.945 1.00 72.56 89 MET A CA 1
ATOM 692 C C . MET A 1 89 ? -11.660 9.885 9.197 1.00 72.56 89 MET A C 1
ATOM 694 O O . MET A 1 89 ? -11.984 9.033 8.380 1.00 72.56 89 MET A O 1
ATOM 698 N N . THR A 1 90 ? -11.110 9.561 10.362 1.00 69.69 90 THR A N 1
ATOM 699 C CA . THR A 1 90 ? -10.803 8.177 10.757 1.00 69.69 90 THR A CA 1
ATOM 700 C C . THR A 1 90 ? -12.013 7.340 11.139 1.00 69.69 90 THR A C 1
ATOM 702 O O . THR A 1 90 ? -11.870 6.140 11.348 1.00 69.69 90 THR A O 1
ATOM 705 N N . ALA A 1 91 ? -13.188 7.959 11.245 1.00 69.81 91 ALA A N 1
ATOM 706 C CA . ALA A 1 91 ? -14.414 7.289 11.659 1.00 69.81 91 ALA A CA 1
ATOM 707 C C . ALA A 1 91 ? -14.864 6.211 10.659 1.00 69.81 91 ALA A C 1
ATOM 709 O O . ALA A 1 91 ? -15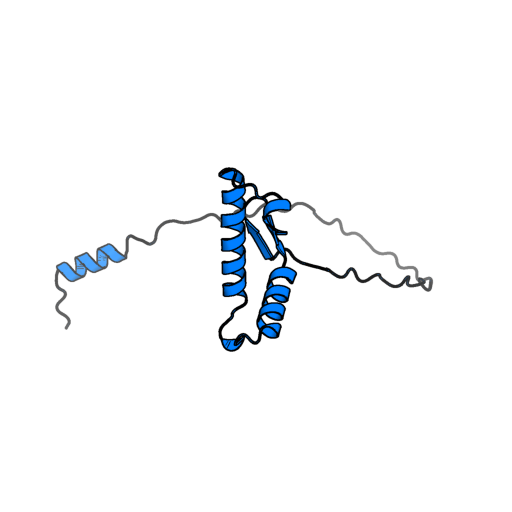.419 5.198 11.076 1.00 69.81 91 ALA A O 1
ATOM 710 N N . ASP A 1 92 ? -14.562 6.394 9.371 1.00 70.25 92 ASP A N 1
ATOM 711 C CA . ASP A 1 92 ? -15.056 5.518 8.303 1.00 70.25 92 ASP A CA 1
ATOM 712 C C . ASP A 1 92 ? -14.023 4.469 7.850 1.00 70.25 92 ASP A C 1
ATOM 714 O O . ASP A 1 92 ? -14.344 3.544 7.102 1.00 70.25 92 ASP A O 1
ATOM 718 N N . ILE A 1 93 ? -12.771 4.572 8.315 1.00 81.75 93 ILE A N 1
ATOM 719 C CA . ILE A 1 93 ? -11.675 3.699 7.877 1.00 81.75 93 ILE A CA 1
ATOM 720 C C . ILE A 1 93 ? -11.522 2.541 8.863 1.00 81.75 93 ILE A C 1
ATOM 722 O O . ILE A 1 93 ? -10.997 2.685 9.968 1.00 81.75 93 ILE A O 1
ATOM 726 N N . THR A 1 94 ? -11.953 1.354 8.441 1.00 88.38 94 THR A N 1
ATOM 727 C CA . THR A 1 94 ? -11.769 0.122 9.215 1.00 88.38 94 THR A CA 1
ATOM 728 C C . THR A 1 94 ? -10.414 -0.518 8.916 1.00 88.38 94 THR A C 1
ATOM 730 O O . THR A 1 94 ? -9.919 -0.457 7.791 1.00 88.38 94 THR A O 1
ATOM 733 N N . ARG A 1 95 ? -9.825 -1.207 9.905 1.00 90.00 95 ARG A N 1
ATOM 734 C CA . ARG A 1 95 ? -8.581 -1.982 9.715 1.00 90.00 95 ARG A CA 1
ATOM 735 C C . ARG A 1 95 ? -8.690 -2.998 8.576 1.00 90.00 95 ARG A C 1
ATOM 737 O O . ARG A 1 95 ? -7.773 -3.119 7.779 1.00 90.00 95 ARG A O 1
ATOM 744 N N . CYS A 1 96 ? -9.825 -3.692 8.484 1.00 90.31 96 CYS A N 1
ATOM 745 C CA . CYS A 1 96 ? -10.084 -4.657 7.416 1.00 90.31 96 CYS A CA 1
ATOM 746 C C . CYS A 1 96 ? -10.170 -3.978 6.040 1.00 90.31 96 CYS A C 1
ATOM 748 O O . CYS A 1 96 ? -9.575 -4.463 5.084 1.00 90.31 96 CYS A O 1
ATOM 750 N N . GLY A 1 97 ? -10.846 -2.827 5.940 1.00 91.25 97 GLY A N 1
ATOM 751 C CA . GLY A 1 97 ? -10.906 -2.065 4.689 1.00 91.25 97 GLY A CA 1
ATOM 752 C C . GLY A 1 97 ? -9.529 -1.576 4.235 1.00 91.25 97 GLY A C 1
ATOM 753 O O . GLY A 1 97 ? -9.194 -1.670 3.058 1.00 91.25 97 GLY A O 1
ATOM 754 N N . LEU A 1 98 ? -8.701 -1.129 5.182 1.00 91.69 98 LEU A N 1
ATOM 755 C CA . LEU A 1 98 ? -7.326 -0.710 4.914 1.00 91.69 98 LEU A CA 1
ATOM 756 C C . LEU A 1 98 ? -6.447 -1.884 4.468 1.00 91.69 98 LEU A C 1
ATOM 758 O O . LEU A 1 98 ? -5.703 -1.759 3.500 1.00 91.69 98 LEU A O 1
ATOM 762 N N . LEU A 1 99 ? -6.585 -3.040 5.122 1.00 94.25 99 LEU A N 1
ATOM 763 C CA . LEU A 1 99 ? -5.924 -4.275 4.704 1.00 94.25 99 LEU A CA 1
ATOM 764 C C . LEU A 1 99 ? -6.344 -4.683 3.285 1.00 94.25 99 LEU A C 1
ATOM 766 O O . LEU A 1 99 ? -5.484 -5.023 2.480 1.00 94.25 99 LEU A O 1
ATOM 770 N N . GLY A 1 100 ? -7.637 -4.600 2.960 1.00 94.25 100 GLY A N 1
ATOM 771 C CA . GLY A 1 100 ? -8.148 -4.886 1.617 1.00 94.25 100 GLY A CA 1
ATOM 772 C C . GLY A 1 100 ? -7.507 -4.000 0.550 1.00 94.25 100 GLY A C 1
ATOM 773 O O . GLY A 1 100 ? -7.016 -4.514 -0.452 1.00 94.25 100 GLY A O 1
ATOM 774 N N . LYS A 1 101 ? -7.410 -2.690 0.813 1.00 93.75 101 LYS A N 1
ATOM 775 C CA . LYS A 1 101 ? -6.695 -1.755 -0.066 1.00 93.75 101 LYS A CA 1
ATOM 776 C C . LYS A 1 101 ? -5.222 -2.144 -0.232 1.00 93.75 101 LYS A C 1
ATOM 778 O O . LYS A 1 101 ? -4.717 -2.170 -1.347 1.00 93.75 101 LYS A O 1
ATOM 783 N N . LEU A 1 102 ? -4.531 -2.475 0.860 1.00 94.88 102 LEU A N 1
ATOM 784 C CA . LEU A 1 102 ? -3.127 -2.890 0.795 1.00 94.88 102 LEU A CA 1
ATOM 785 C C . LEU A 1 102 ? -2.945 -4.184 -0.010 1.00 94.88 102 LEU A C 1
ATOM 787 O O . LEU A 1 102 ? -1.974 -4.302 -0.749 1.00 94.88 102 LEU A O 1
ATOM 791 N N . MET A 1 103 ? -3.868 -5.142 0.094 1.00 95.69 103 MET A N 1
ATOM 792 C CA . MET A 1 103 ? -3.836 -6.364 -0.717 1.00 95.69 103 MET A CA 1
ATOM 793 C C . MET A 1 103 ? -4.041 -6.074 -2.207 1.00 95.69 103 MET A C 1
ATOM 795 O O . MET A 1 103 ? -3.348 -6.664 -3.035 1.00 95.69 103 MET A O 1
ATOM 799 N N . GLU A 1 104 ? -4.948 -5.156 -2.543 1.00 94.94 104 GLU A N 1
ATOM 800 C CA . GLU A 1 104 ? -5.170 -4.697 -3.917 1.00 94.94 104 GLU A CA 1
ATOM 801 C 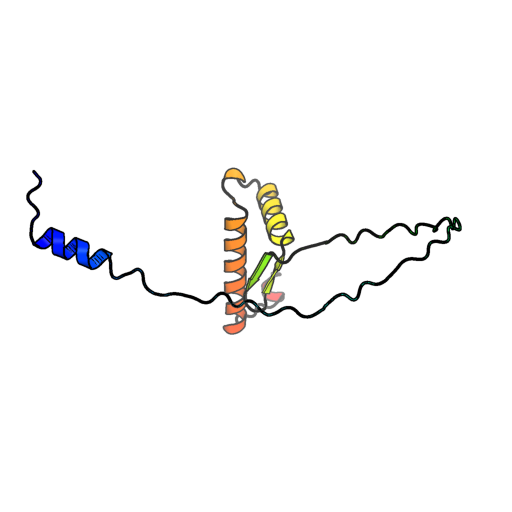C . GLU A 1 104 ? -3.918 -4.008 -4.489 1.00 94.94 104 GLU A C 1
ATOM 803 O O . GLU A 1 104 ? -3.443 -4.379 -5.563 1.00 94.94 104 GLU A O 1
ATOM 808 N N . ASP A 1 105 ? -3.313 -3.087 -3.734 1.00 95.38 105 ASP A N 1
ATOM 809 C CA . ASP A 1 105 ? -2.100 -2.374 -4.149 1.00 95.38 105 ASP A CA 1
ATOM 810 C C . ASP A 1 105 ? -0.931 -3.352 -4.413 1.00 95.38 105 ASP A C 1
ATOM 812 O O . ASP A 1 105 ? -0.196 -3.216 -5.397 1.00 95.38 105 ASP A O 1
ATOM 816 N N . ARG A 1 106 ? -0.765 -4.389 -3.572 1.00 94.69 106 ARG A N 1
ATOM 817 C CA . ARG A 1 106 ? 0.260 -5.433 -3.779 1.00 94.69 106 ARG A CA 1
ATOM 818 C C . ARG A 1 106 ? -0.042 -6.329 -4.976 1.00 94.69 106 ARG A C 1
ATOM 820 O O . ARG A 1 106 ? 0.895 -6.740 -5.659 1.00 94.69 106 ARG A O 1
ATOM 827 N N . LEU A 1 107 ? -1.316 -6.612 -5.249 1.00 95.31 107 LEU A N 1
ATOM 828 C CA . LEU A 1 107 ? -1.722 -7.377 -6.426 1.00 95.31 107 LEU A CA 1
ATOM 829 C C . LEU A 1 107 ? -1.338 -6.639 -7.716 1.00 95.31 107 LEU A C 1
ATOM 831 O O . LEU A 1 107 ? -0.743 -7.243 -8.609 1.00 95.31 107 LEU A O 1
ATOM 835 N N . TYR A 1 108 ? -1.610 -5.333 -7.794 1.00 94.69 108 TYR A N 1
ATOM 836 C CA . TYR A 1 108 ? -1.214 -4.526 -8.952 1.00 94.69 108 TYR A CA 1
ATOM 837 C C . TYR A 1 108 ? 0.303 -4.415 -9.092 1.00 94.69 108 TYR A C 1
ATOM 839 O O . TYR A 1 108 ? 0.816 -4.546 -10.201 1.00 94.69 108 TYR A O 1
ATOM 847 N N . ALA A 1 109 ? 1.033 -4.243 -7.987 1.00 92.00 109 ALA A N 1
ATOM 848 C CA . ALA A 1 109 ? 2.495 -4.226 -8.019 1.00 92.00 109 ALA A CA 1
ATOM 849 C C . ALA A 1 109 ? 3.074 -5.552 -8.544 1.00 92.00 109 ALA A C 1
ATOM 851 O O . ALA A 1 109 ? 3.983 -5.546 -9.371 1.00 92.00 109 ALA A O 1
ATOM 852 N N . HIS A 1 110 ? 2.512 -6.686 -8.117 1.00 92.50 110 HIS A N 1
ATOM 853 C CA . HIS A 1 110 ? 2.916 -7.999 -8.613 1.00 92.50 110 HIS A CA 1
ATOM 854 C C . HIS A 1 110 ? 2.658 -8.145 -10.117 1.00 92.50 110 HIS A C 1
ATOM 856 O O . HIS A 1 110 ? 3.512 -8.654 -10.841 1.00 92.50 110 HIS A O 1
ATOM 862 N N . GLN A 1 111 ? 1.508 -7.669 -10.601 1.00 92.44 111 GLN A N 1
ATOM 863 C CA . GLN A 1 111 ? 1.183 -7.708 -12.025 1.00 92.44 111 GLN A CA 1
ATOM 864 C C . GLN A 1 111 ? 2.084 -6.784 -12.857 1.00 92.44 111 GLN A C 1
ATOM 866 O O . GLN A 1 111 ? 2.548 -7.193 -13.917 1.00 92.44 111 GLN A O 1
ATOM 871 N N . ALA A 1 112 ? 2.400 -5.582 -12.369 1.00 93.19 112 ALA A N 1
ATOM 872 C CA . ALA A 1 112 ? 3.275 -4.638 -13.066 1.00 93.19 112 ALA A CA 1
ATOM 873 C C . ALA A 1 112 ? 4.664 -5.232 -13.364 1.00 93.19 112 ALA A C 1
ATOM 875 O O . ALA A 1 112 ? 5.220 -5.002 -14.438 1.00 93.19 112 ALA A O 1
ATOM 876 N N . VAL A 1 113 ? 5.195 -6.054 -12.450 1.00 90.38 113 VAL A N 1
ATOM 877 C CA . VAL A 1 113 ? 6.452 -6.787 -12.670 1.00 90.38 113 VAL A CA 1
ATOM 878 C C . VAL A 1 113 ? 6.312 -7.815 -13.799 1.00 90.38 113 VAL A C 1
ATOM 880 O O . VAL A 1 113 ? 7.211 -7.921 -14.631 1.00 90.38 113 VAL A O 1
ATOM 883 N N . GLN A 1 114 ? 5.187 -8.537 -13.873 1.00 91.69 114 GLN A N 1
ATOM 884 C CA . GLN A 1 114 ? 4.927 -9.510 -14.946 1.00 91.69 114 GLN A CA 1
ATOM 885 C C . GLN A 1 114 ? 4.755 -8.831 -16.310 1.00 91.69 114 GLN A C 1
ATOM 887 O O . GLN A 1 114 ? 5.299 -9.295 -17.312 1.00 91.69 114 GLN A O 1
ATOM 892 N N . ASP A 1 115 ? 4.076 -7.686 -16.333 1.00 94.88 115 ASP A N 1
ATOM 893 C CA . ASP A 1 115 ? 3.859 -6.884 -17.541 1.00 94.88 115 ASP A CA 1
ATOM 894 C C . ASP A 1 115 ? 5.094 -6.053 -17.938 1.00 94.88 115 ASP A C 1
ATOM 896 O O . ASP A 1 115 ? 5.048 -5.274 -18.889 1.00 94.88 115 ASP A O 1
ATOM 900 N N . SER A 1 116 ? 6.227 -6.250 -17.249 1.00 90.62 116 SER A N 1
ATOM 901 C CA . SER A 1 116 ? 7.505 -5.581 -17.521 1.00 90.62 116 SER A CA 1
ATOM 902 C C . SER A 1 116 ? 7.436 -4.047 -17.435 1.00 90.62 116 SER A C 1
ATOM 904 O O . SER A 1 116 ? 8.175 -3.345 -18.126 1.00 90.62 116 SER A O 1
ATOM 906 N N . LEU A 1 117 ? 6.574 -3.514 -16.564 1.00 88.31 117 LEU A N 1
ATOM 907 C CA . LEU A 1 117 ? 6.431 -2.079 -16.297 1.00 88.31 117 LEU A CA 1
ATOM 908 C C . LEU A 1 117 ? 7.450 -1.619 -15.242 1.00 88.31 117 LEU A C 1
ATOM 910 O O . LEU A 1 117 ? 7.103 -1.326 -14.098 1.00 88.31 117 LEU A O 1
ATOM 914 N N . LEU A 1 118 ? 8.728 -1.597 -15.624 1.00 85.56 118 LEU A N 1
ATOM 915 C CA . LEU A 1 118 ? 9.819 -1.128 -14.766 1.00 85.56 118 LEU A CA 1
ATOM 916 C C . LEU A 1 118 ? 9.964 0.395 -14.874 1.00 85.56 118 LEU A C 1
ATOM 918 O O . LEU A 1 118 ? 9.999 0.928 -15.979 1.00 85.56 118 LEU A O 1
ATOM 922 N N . VAL A 1 119 ? 10.075 1.072 -13.729 1.00 88.56 119 VAL A N 1
ATOM 923 C CA . VAL A 1 119 ? 10.300 2.525 -13.639 1.00 88.56 119 VAL A CA 1
ATOM 924 C C . VAL A 1 119 ? 11.725 2.767 -13.152 1.00 88.56 119 VAL A C 1
ATOM 926 O O . VAL A 1 119 ? 12.158 2.140 -12.182 1.00 88.56 119 VAL A O 1
ATOM 929 N N . SER A 1 120 ? 12.456 3.644 -13.836 1.00 89.31 120 SER A N 1
ATOM 930 C CA . SER A 1 120 ? 13.820 4.034 -13.454 1.00 89.31 120 SER A CA 1
ATOM 931 C C . SER A 1 120 ? 13.822 5.194 -12.452 1.00 89.31 120 SER A C 1
ATOM 933 O O . SER A 1 120 ? 12.895 6.001 -12.422 1.00 89.31 120 SER A O 1
ATOM 935 N N . ASP A 1 121 ? 14.877 5.314 -11.641 1.00 89.62 121 ASP A N 1
ATOM 936 C CA . ASP A 1 121 ? 14.975 6.380 -10.628 1.00 89.62 121 ASP A CA 1
ATOM 937 C C . ASP A 1 121 ? 14.966 7.791 -11.248 1.00 89.62 121 ASP A C 1
ATOM 939 O O . ASP A 1 121 ? 14.459 8.737 -10.637 1.00 89.62 121 ASP A O 1
ATOM 943 N N . ASP A 1 122 ? 15.491 7.930 -12.470 1.00 91.44 122 ASP A N 1
ATOM 944 C CA . ASP A 1 122 ? 15.511 9.190 -13.220 1.00 91.44 122 ASP A CA 1
ATOM 945 C C . ASP A 1 122 ? 14.097 9.659 -13.602 1.00 91.44 122 ASP A C 1
ATOM 947 O O . ASP A 1 122 ? 13.859 10.857 -13.711 1.00 91.44 122 ASP A O 1
ATOM 951 N N . GLU A 1 123 ? 13.139 8.742 -13.772 1.00 88.81 123 GL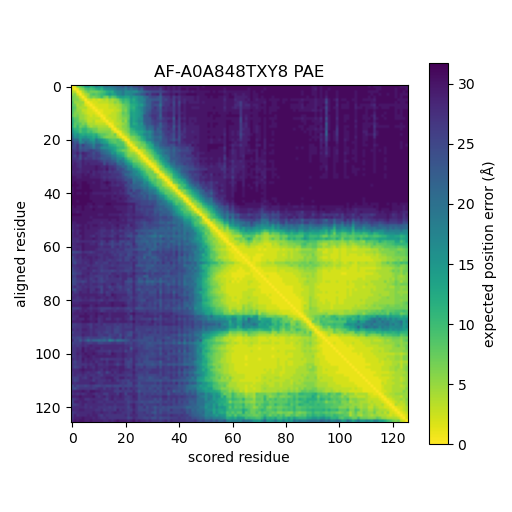U A N 1
ATOM 952 C CA . GLU A 1 123 ? 11.747 9.072 -14.110 1.00 88.81 123 GLU A CA 1
ATOM 953 C C . GLU A 1 123 ? 10.938 9.556 -12.895 1.00 88.81 123 GLU A C 1
ATOM 955 O O . GLU A 1 123 ? 9.919 10.225 -13.065 1.00 88.81 123 GLU A O 1
ATOM 960 N N . VAL A 1 124 ? 11.379 9.239 -11.672 1.00 90.25 124 VAL A N 1
ATOM 961 C CA . VAL A 1 124 ? 10.675 9.587 -10.422 1.00 90.25 124 VAL A CA 1
ATOM 962 C C . VAL A 1 124 ? 11.185 10.898 -9.814 1.00 90.25 124 VAL A C 1
ATOM 964 O O . VAL A 1 124 ? 10.412 11.610 -9.176 1.00 90.25 124 VAL A O 1
ATOM 967 N N . ASN A 1 125 ? 12.468 11.226 -10.004 1.00 89.19 125 ASN A N 1
ATOM 968 C CA . ASN A 1 125 ? 13.141 12.352 -9.339 1.00 89.19 125 ASN A CA 1
ATOM 969 C C . ASN A 1 125 ? 13.246 13.640 -10.191 1.00 89.19 125 ASN A C 1
A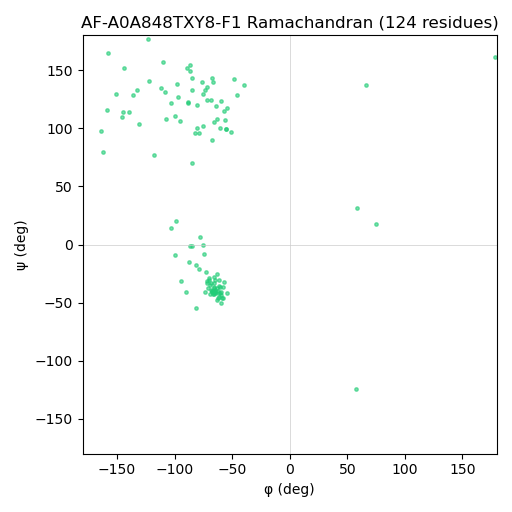TOM 971 O O . ASN A 1 125 ? 14.107 14.476 -9.906 1.00 89.19 125 ASN A O 1
ATOM 975 N N . LEU A 1 126 ? 12.413 13.794 -11.228 1.00 67.94 126 LEU A N 1
ATOM 976 C CA . LEU A 1 126 ? 12.322 15.015 -12.053 1.00 67.94 126 LEU A CA 1
ATOM 977 C C . LEU A 1 126 ? 11.775 16.215 -11.266 1.00 67.94 126 LEU A C 1
ATOM 979 O O . LEU A 1 126 ? 12.294 17.333 -11.493 1.00 67.94 126 LEU A O 1
#

Secondary structure (DSSP, 8-state):
-----HHHHHHHHHHGGG-------------------------------------------EEEEETTEEEEHHHHHHHHHHHHHTT--TTS--HHHHHHHHHHHHHHHHHHHHTT----HHHH--

Mean predicted aligned error: 18.56 Å

Radius of gyration: 30.53 Å; Cα contacts (8 Å, |Δi|>4): 46; chains: 1; bounding box: 79×58×67 Å

Sequence (126 aa):
MYKTNKFTRLLLFLFISNIAISQVPEEVPNNQVEPVLPELQADMGVKKDSTPKFKKLKLDGIAAVVGDYVILESDIEKTLIDLKSQGAMTADITRCGLLGKLMEDRLYAHQAVQDSLLVSDDEVNL

pLDDT: mean 75.24, std 18.68, range [38.84, 95.69]